Protein AF-A0A6A2WUA8-F1 (afdb_monomer_lite)

Foldseek 3Di:
DPDPPPPPPPPQDPVNVVVVVVCVVVVVVVVVVVVVVVVVVVVVVVVVVVVVVLVVDPDQWDWDDDPNDTDIDGSVVPVPVVVPVPPPDD

Structure (mmCIF, N/CA/C/O backbone):
data_AF-A0A6A2WUA8-F1
#
_entry.id   AF-A0A6A2WUA8-F1
#
loop_
_atom_site.group_PDB
_atom_site.id
_atom_site.type_symbol
_atom_site.label_atom_id
_atom_site.label_alt_id
_atom_site.label_comp_id
_atom_site.label_asym_id
_atom_site.label_entity_id
_atom_site.label_seq_id
_atom_site.pdbx_PDB_ins_code
_atom_site.Cartn_x
_atom_site.Cartn_y
_atom_site.Cartn_z
_atom_site.occupancy
_atom_site.B_iso_or_equiv
_atom_site.auth_seq_id
_atom_site.auth_comp_id
_atom_site.auth_asym_id
_atom_site.auth_atom_id
_atom_site.pdbx_PDB_model_num
ATOM 1 N N . MET A 1 1 ? -2.754 -16.760 55.252 1.00 44.81 1 MET A N 1
ATOM 2 C CA . MET A 1 1 ? -3.989 -16.449 54.505 1.00 44.81 1 MET A CA 1
ATOM 3 C C . MET A 1 1 ? -3.673 -15.281 53.578 1.00 44.81 1 MET A C 1
ATOM 5 O O . MET A 1 1 ? -3.714 -14.143 54.022 1.00 44.81 1 MET A O 1
ATOM 9 N N . GLN A 1 2 ? -3.226 -15.554 52.349 1.00 43.44 2 GLN A N 1
ATOM 10 C CA . GLN A 1 2 ? -2.991 -14.514 51.342 1.00 43.44 2 GLN A CA 1
ATOM 11 C C . GLN A 1 2 ? -4.355 -14.186 50.731 1.00 43.44 2 GLN A C 1
ATOM 13 O O . GLN A 1 2 ? -5.012 -15.061 50.170 1.00 43.44 2 GLN A O 1
ATOM 18 N N . GLN A 1 3 ? -4.813 -12.960 50.952 1.00 42.66 3 GLN A N 1
ATOM 19 C CA . GLN A 1 3 ? -6.093 -12.461 50.477 1.00 42.66 3 GLN A CA 1
ATOM 20 C C . GLN A 1 3 ? -6.023 -12.375 48.949 1.00 42.66 3 GLN A C 1
ATOM 22 O O . GLN A 1 3 ? -5.234 -11.602 48.407 1.00 42.66 3 GLN A O 1
ATOM 27 N N . GLY A 1 4 ? -6.796 -13.220 48.264 1.00 45.94 4 GLY A N 1
ATOM 28 C CA . GLY A 1 4 ? -7.027 -13.083 46.836 1.00 45.94 4 GLY A CA 1
ATOM 29 C C . GLY A 1 4 ? -7.699 -11.740 46.608 1.00 45.94 4 GLY A C 1
ATOM 30 O O . GLY A 1 4 ? -8.838 -11.536 47.026 1.00 45.94 4 GLY A O 1
ATOM 31 N N . THR A 1 5 ? -6.968 -10.807 46.008 1.00 44.50 5 THR A N 1
ATOM 32 C CA . THR A 1 5 ? -7.536 -9.603 45.416 1.00 44.50 5 THR A CA 1
ATOM 33 C C . THR A 1 5 ? -8.490 -10.075 44.335 1.00 44.50 5 THR A C 1
ATOM 35 O O . THR A 1 5 ? -8.062 -10.420 43.233 1.00 44.50 5 THR A O 1
ATOM 38 N N . GLY A 1 6 ? -9.771 -10.180 44.694 1.00 46.25 6 GLY A N 1
ATOM 39 C CA . GLY A 1 6 ? -10.839 -10.355 43.734 1.00 46.25 6 GLY A CA 1
ATOM 40 C C . GLY A 1 6 ? -10.656 -9.276 42.688 1.00 46.25 6 GLY A C 1
ATOM 41 O O . GLY A 1 6 ? -10.714 -8.087 43.007 1.00 46.25 6 GLY A O 1
ATOM 42 N N . ALA A 1 7 ? -10.371 -9.702 41.460 1.00 52.34 7 ALA A N 1
ATOM 43 C CA . ALA A 1 7 ? -10.729 -8.911 40.309 1.00 52.34 7 ALA A CA 1
ATOM 44 C C . ALA A 1 7 ? -12.185 -8.524 40.557 1.00 52.34 7 ALA A C 1
ATOM 46 O O . ALA A 1 7 ? -13.047 -9.398 40.631 1.00 52.34 7 ALA A O 1
ATOM 47 N N . SER A 1 8 ? -12.438 -7.246 40.830 1.00 53.09 8 SER A N 1
ATOM 48 C CA . SER A 1 8 ? -13.781 -6.721 40.696 1.00 53.09 8 SER A CA 1
ATOM 49 C C . SER A 1 8 ? -14.180 -7.097 39.279 1.00 53.09 8 SER A C 1
ATOM 51 O O . SER A 1 8 ? -13.586 -6.562 38.341 1.00 53.09 8 SER A O 1
ATOM 53 N N . GLU A 1 9 ? -15.057 -8.088 39.119 1.00 64.00 9 GLU A N 1
ATOM 54 C CA . GLU A 1 9 ? -15.696 -8.353 37.841 1.00 64.00 9 GLU A CA 1
ATOM 55 C C . GLU A 1 9 ? -16.379 -7.039 37.486 1.00 64.00 9 GLU A C 1
ATOM 57 O O . GLU A 1 9 ? -17.395 -6.673 38.071 1.00 64.00 9 GLU A O 1
ATOM 62 N N . THR A 1 10 ? -15.714 -6.236 36.656 1.00 75.50 10 THR A N 1
ATOM 63 C CA . THR A 1 10 ? -16.265 -4.983 36.173 1.00 75.50 10 THR A CA 1
ATOM 64 C C . THR A 1 10 ? -17.520 -5.380 35.423 1.00 75.50 10 THR A C 1
ATOM 66 O O . THR A 1 10 ? -17.426 -6.033 34.385 1.00 75.50 10 THR A O 1
ATOM 69 N N . GLU A 1 11 ? -18.685 -5.073 35.991 1.00 83.88 11 GLU A N 1
ATOM 70 C CA . GLU A 1 11 ? -19.957 -5.346 35.339 1.00 83.88 11 GLU A CA 1
ATOM 71 C C . GLU A 1 11 ? -19.967 -4.603 34.005 1.00 83.88 11 GLU A C 1
ATOM 73 O O . GLU A 1 11 ? -19.976 -3.374 33.955 1.00 83.88 11 GLU A O 1
ATOM 78 N N . VAL A 1 12 ? -19.903 -5.365 32.916 1.00 85.69 12 VAL A N 1
ATOM 79 C CA . VAL A 1 12 ? -19.987 -4.828 31.561 1.00 85.69 12 VAL A CA 1
ATOM 80 C C . VAL A 1 12 ? -21.459 -4.618 31.262 1.00 85.69 12 VAL A C 1
ATOM 82 O O . VAL A 1 12 ? -22.238 -5.575 31.215 1.00 85.69 12 VAL A O 1
ATOM 85 N N . THR A 1 13 ? -21.856 -3.364 31.066 1.00 93.00 13 THR A N 1
ATOM 86 C CA . THR A 1 13 ? -23.236 -3.066 30.695 1.00 93.00 13 THR A CA 1
ATOM 87 C C . THR A 1 13 ? -23.500 -3.491 29.251 1.00 93.00 13 THR A C 1
ATOM 89 O O . THR A 1 13 ? -22.592 -3.661 28.432 1.00 93.00 13 THR A O 1
ATOM 92 N N . TRP A 1 14 ? -24.773 -3.650 28.892 1.00 94.38 14 TRP A N 1
ATOM 93 C CA . TRP A 1 14 ? -25.132 -3.939 27.503 1.00 94.38 14 TRP A CA 1
ATOM 94 C C . TRP A 1 14 ? -24.683 -2.823 26.541 1.00 94.38 14 TRP A C 1
ATOM 96 O O . TRP A 1 14 ? -24.260 -3.111 25.422 1.00 94.38 14 TRP A O 1
ATOM 106 N N . GLU A 1 15 ? -24.712 -1.564 26.989 1.00 95.62 15 GLU A N 1
ATOM 107 C CA . GLU A 1 15 ? -24.206 -0.416 26.229 1.00 95.62 15 GLU A CA 1
ATOM 108 C C . GLU A 1 15 ? -22.689 -0.512 26.005 1.00 95.62 15 GLU A C 1
ATOM 110 O O . GLU A 1 15 ? -22.221 -0.330 24.877 1.00 95.62 15 GLU A O 1
ATOM 115 N N . ASP A 1 16 ? -21.924 -0.906 27.028 1.00 95.12 16 ASP A N 1
ATOM 116 C CA . ASP A 1 16 ? -20.484 -1.155 26.892 1.00 95.12 16 ASP A CA 1
ATOM 117 C C . ASP A 1 16 ? -20.211 -2.248 25.863 1.00 95.12 16 ASP A C 1
ATOM 119 O O . ASP A 1 16 ? -19.357 -2.082 24.995 1.00 95.12 16 ASP A O 1
ATOM 123 N N . GLN A 1 17 ? -20.984 -3.336 25.874 1.00 95.56 17 GLN A N 1
ATOM 124 C CA . GLN A 1 17 ? -20.830 -4.406 24.890 1.00 95.56 17 GLN A CA 1
ATOM 125 C C . GLN A 1 17 ? -21.109 -3.923 23.458 1.00 95.56 17 GLN A C 1
ATOM 127 O O . GLN A 1 17 ? -20.419 -4.330 22.515 1.00 95.56 17 GLN A O 1
ATOM 132 N N . GLN A 1 18 ? -22.094 -3.040 23.266 1.00 97.06 18 GLN A N 1
ATOM 133 C CA . GLN A 1 18 ? -22.341 -2.423 21.961 1.00 97.06 18 GLN A CA 1
ATOM 134 C C . GLN A 1 18 ? -21.177 -1.532 21.526 1.00 97.06 18 GLN A C 1
ATOM 136 O O . GLN A 1 18 ? -20.754 -1.604 20.365 1.00 97.06 18 GLN A O 1
ATOM 141 N N . ASN A 1 19 ? -20.637 -0.740 22.449 1.00 97.31 19 ASN A N 1
ATOM 142 C CA . ASN A 1 19 ? -19.496 0.135 22.204 1.00 97.31 19 ASN A CA 1
ATOM 143 C C . ASN A 1 19 ? -18.224 -0.663 21.896 1.00 97.31 19 ASN A C 1
ATOM 145 O O . ASN A 1 19 ? -17.549 -0.348 20.919 1.00 97.31 19 ASN A O 1
ATOM 149 N N . ILE A 1 20 ? -17.955 -1.750 22.623 1.00 96.38 20 ILE A N 1
ATOM 150 C CA . ILE A 1 20 ? -16.848 -2.686 22.368 1.00 96.38 20 ILE A CA 1
ATOM 151 C C . ILE A 1 20 ? -16.970 -3.282 20.966 1.00 96.38 20 ILE A C 1
ATOM 153 O O . ILE A 1 20 ? -16.021 -3.257 20.185 1.00 96.38 20 ILE A O 1
ATOM 157 N N . ASN A 1 21 ? -18.159 -3.761 20.599 1.00 96.69 21 ASN A N 1
ATOM 158 C CA . ASN A 1 21 ? -18.383 -4.346 19.278 1.00 96.69 21 ASN A CA 1
ATOM 159 C C . ASN A 1 21 ? -18.229 -3.308 18.157 1.00 96.69 21 ASN A C 1
ATOM 161 O O . ASN A 1 21 ? -17.712 -3.617 17.081 1.00 96.69 21 ASN A O 1
ATOM 165 N N . LYS A 1 22 ? -18.688 -2.073 18.383 1.00 97.75 22 LYS A N 1
ATOM 166 C CA . LYS A 1 22 ? -18.519 -0.969 17.432 1.00 97.75 22 LYS A CA 1
ATOM 167 C C . LYS A 1 22 ? -17.048 -0.589 17.289 1.00 97.75 22 LYS A C 1
ATOM 169 O O . LYS A 1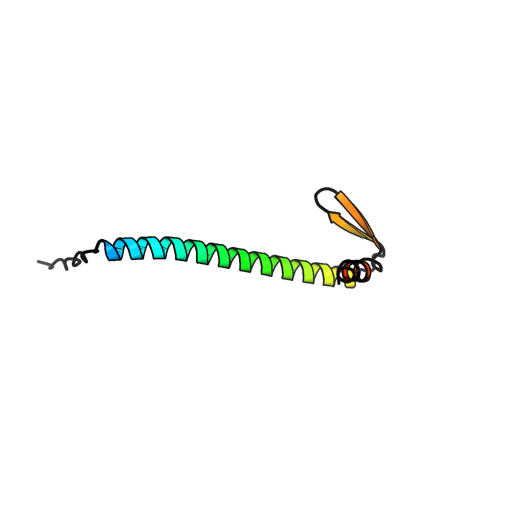 22 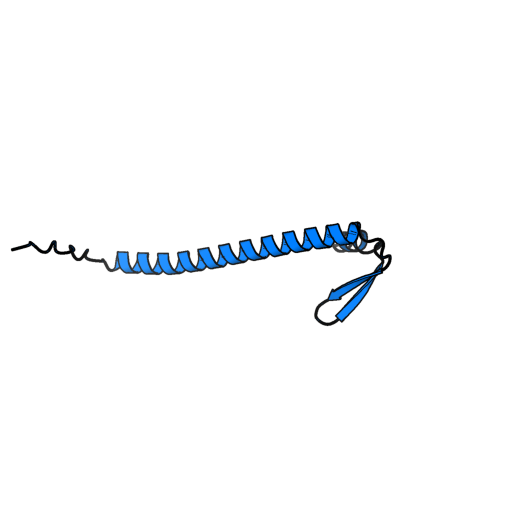? -16.590 -0.437 16.160 1.00 97.75 22 LYS A O 1
ATOM 174 N N . PHE A 1 23 ? -16.327 -0.486 18.401 1.00 97.75 23 PHE A N 1
ATOM 175 C CA . PHE A 1 23 ? -14.895 -0.219 18.416 1.00 97.75 23 PHE A CA 1
ATOM 176 C C . PHE A 1 23 ? -14.132 -1.298 17.653 1.00 97.75 23 PHE A C 1
ATOM 178 O O . PHE A 1 23 ? -13.391 -0.960 16.742 1.00 97.75 23 PHE A O 1
ATOM 185 N N . GLY A 1 24 ? -14.387 -2.582 17.925 1.00 98.00 24 GLY A N 1
ATOM 186 C CA . GLY A 1 24 ? -13.729 -3.685 17.220 1.00 98.00 24 GLY A CA 1
ATOM 187 C C . GLY A 1 24 ? -13.917 -3.616 15.702 1.00 98.00 24 GLY A C 1
ATOM 188 O O . GLY A 1 24 ? -12.949 -3.720 14.954 1.00 98.00 24 GLY A O 1
ATOM 189 N N . ARG A 1 25 ? -15.142 -3.342 15.228 1.00 97.94 25 ARG A N 1
ATOM 190 C CA . ARG A 1 25 ? -15.404 -3.169 13.786 1.00 97.94 25 ARG A CA 1
ATOM 191 C C . ARG A 1 25 ? -14.666 -1.971 13.189 1.00 97.94 25 ARG A C 1
ATOM 193 O O . ARG A 1 25 ? -14.133 -2.078 12.090 1.00 97.94 25 ARG A O 1
ATOM 200 N N . LEU A 1 26 ? -14.668 -0.834 13.883 1.00 97.94 26 LEU A N 1
ATOM 201 C CA . LEU A 1 26 ? -13.998 0.375 13.404 1.00 97.94 26 LEU A CA 1
ATOM 202 C C . LEU A 1 26 ? -12.477 0.224 13.418 1.00 97.94 26 LEU A C 1
ATOM 204 O O . LEU A 1 26 ? -11.834 0.660 12.474 1.00 97.94 26 LEU A O 1
ATOM 208 N N . ASN A 1 27 ? -11.920 -0.419 14.443 1.00 98.00 27 ASN A N 1
ATOM 209 C CA . ASN A 1 27 ? -10.487 -0.644 14.575 1.00 98.00 27 ASN A CA 1
ATOM 210 C C . ASN A 1 27 ? -9.962 -1.591 13.491 1.00 98.00 27 ASN A C 1
ATOM 212 O O . ASN A 1 27 ? -8.934 -1.314 12.886 1.00 98.00 27 ASN A O 1
ATOM 216 N N . ASN A 1 28 ? -10.700 -2.664 13.187 1.00 98.00 28 ASN A N 1
ATOM 217 C CA . ASN A 1 28 ? -10.343 -3.555 12.082 1.00 98.00 28 ASN A CA 1
ATOM 218 C C . ASN A 1 28 ? -10.338 -2.802 10.748 1.00 98.00 28 ASN A C 1
ATOM 220 O O . ASN A 1 28 ? -9.344 -2.836 10.033 1.00 98.00 28 ASN A O 1
ATOM 224 N N . ARG A 1 29 ? -11.404 -2.045 10.461 1.00 98.06 29 ARG A N 1
ATOM 225 C CA . ARG A 1 29 ? -11.479 -1.233 9.240 1.00 98.06 29 ARG A CA 1
ATOM 226 C C . ARG A 1 29 ? -10.379 -0.173 9.175 1.00 98.06 29 ARG A C 1
ATOM 228 O O . ARG A 1 29 ? -9.895 0.141 8.098 1.00 98.06 29 ARG A O 1
ATOM 235 N N . PHE A 1 30 ? -10.018 0.415 10.310 1.00 98.00 30 PHE A N 1
ATOM 236 C CA . PHE A 1 30 ? -8.936 1.387 10.383 1.00 98.00 30 PHE A CA 1
ATOM 237 C C . PHE A 1 30 ? -7.603 0.755 9.971 1.00 98.00 30 PHE A C 1
ATOM 239 O O . PHE A 1 30 ? -6.947 1.295 9.088 1.00 98.00 30 PHE A O 1
ATOM 246 N N . HIS A 1 31 ? -7.255 -0.409 10.525 1.00 98.25 31 HIS A N 1
ATOM 247 C CA . HIS A 1 31 ? -6.027 -1.109 10.147 1.00 98.25 31 HIS A CA 1
ATOM 248 C C . HIS A 1 31 ? -6.037 -1.591 8.693 1.00 98.25 31 HIS A C 1
ATOM 250 O O . HIS A 1 31 ? -5.032 -1.441 8.012 1.00 98.25 31 HIS A O 1
ATOM 256 N N . GLU A 1 32 ? -7.173 -2.078 8.182 1.00 97.94 32 GLU A N 1
ATOM 257 C CA . GLU A 1 32 ? -7.312 -2.418 6.757 1.00 97.94 32 GLU A CA 1
ATOM 258 C C . GLU A 1 32 ? -6.988 -1.215 5.853 1.00 97.94 32 GLU A C 1
ATOM 260 O O . GLU A 1 32 ? -6.245 -1.347 4.883 1.00 97.94 32 GLU A O 1
ATOM 265 N N . LEU A 1 33 ? -7.505 -0.028 6.191 1.00 97.62 33 LEU A N 1
ATOM 266 C CA . LEU A 1 33 ? -7.225 1.196 5.437 1.00 97.62 33 LEU A CA 1
ATOM 267 C C . LEU A 1 33 ? -5.777 1.676 5.612 1.00 97.62 33 LEU A C 1
ATOM 269 O O . LEU A 1 33 ? -5.192 2.189 4.661 1.00 97.62 33 LEU A O 1
ATOM 273 N N . GLU A 1 34 ? -5.188 1.537 6.802 1.00 98.19 34 GLU A N 1
ATOM 274 C CA . GLU A 1 34 ? -3.767 1.844 7.015 1.00 98.19 34 GLU A CA 1
ATOM 275 C C . GLU A 1 34 ? -2.864 0.956 6.154 1.00 98.19 34 GLU A C 1
ATOM 277 O O . GLU A 1 34 ? -1.929 1.464 5.529 1.00 98.19 34 GLU A O 1
ATOM 282 N N . ASP A 1 35 ? -3.166 -0.340 6.077 1.00 97.94 35 ASP A N 1
ATOM 283 C CA . ASP A 1 35 ? -2.430 -1.297 5.253 1.00 97.94 35 ASP A CA 1
ATOM 284 C C . ASP A 1 35 ? -2.584 -0.983 3.759 1.00 97.94 35 ASP A C 1
ATOM 286 O O . ASP A 1 35 ? -1.592 -0.982 3.026 1.00 97.94 35 ASP A O 1
ATOM 290 N N . GLU A 1 36 ? -3.791 -0.636 3.302 1.00 97.62 36 GLU A N 1
ATOM 291 C CA . GLU A 1 36 ? -4.038 -0.219 1.914 1.00 97.62 36 GLU A CA 1
ATOM 292 C C . GLU A 1 36 ? -3.246 1.046 1.553 1.00 97.62 36 GLU A C 1
ATOM 294 O O . GLU A 1 36 ? -2.587 1.103 0.513 1.00 97.62 36 GLU A O 1
ATOM 299 N N . ILE A 1 37 ? -3.238 2.048 2.439 1.00 97.12 37 ILE A N 1
ATOM 300 C CA . ILE A 1 37 ? -2.453 3.276 2.254 1.00 97.12 37 ILE A CA 1
ATOM 301 C C . ILE A 1 37 ? -0.960 2.958 2.196 1.00 97.12 37 ILE A C 1
ATOM 303 O O . ILE A 1 37 ? -0.239 3.533 1.379 1.00 97.12 37 ILE A O 1
ATOM 307 N N . LYS A 1 38 ? -0.478 2.073 3.071 1.00 97.81 38 LYS A N 1
ATOM 308 C CA . LYS A 1 38 ? 0.928 1.671 3.090 1.00 97.81 38 LYS A CA 1
ATOM 309 C C . LYS A 1 38 ? 1.315 0.978 1.786 1.00 97.81 38 LYS A C 1
ATOM 311 O O . LYS A 1 38 ? 2.306 1.369 1.178 1.00 97.81 38 LYS A O 1
ATOM 316 N N . PHE A 1 39 ? 0.508 0.026 1.327 1.00 96.81 39 PHE A N 1
ATOM 317 C CA . PHE A 1 39 ? 0.733 -0.671 0.063 1.00 96.81 39 PHE A CA 1
ATOM 318 C C . PHE A 1 39 ? 0.739 0.291 -1.131 1.00 96.81 39 PHE A C 1
ATOM 320 O O . PHE A 1 39 ? 1.618 0.215 -1.984 1.00 96.81 39 PHE A O 1
ATOM 327 N N . ALA A 1 40 ? -0.202 1.237 -1.176 1.00 96.31 40 ALA A N 1
ATOM 328 C CA . ALA A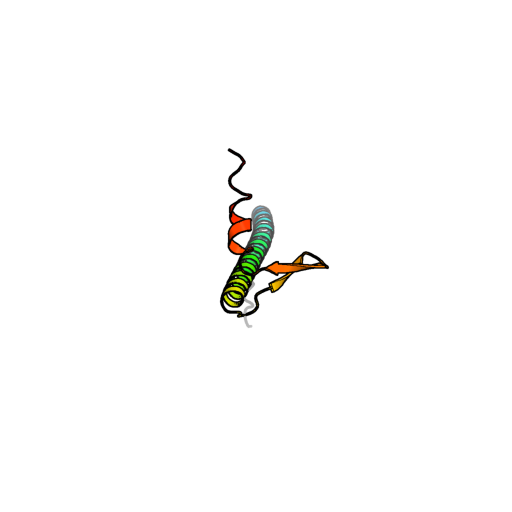 1 40 ? -0.254 2.237 -2.238 1.00 96.31 40 ALA A CA 1
ATOM 329 C C . ALA A 1 40 ? 0.998 3.130 -2.261 1.00 96.31 40 ALA A C 1
ATOM 331 O O . ALA A 1 40 ? 1.504 3.436 -3.337 1.00 96.31 40 ALA A O 1
ATOM 332 N N . LYS A 1 41 ? 1.523 3.518 -1.093 1.00 96.69 41 LYS A N 1
ATOM 333 C CA . LYS A 1 41 ? 2.778 4.282 -1.000 1.00 96.69 41 LYS A CA 1
ATOM 334 C C . LYS A 1 41 ? 3.974 3.477 -1.492 1.00 96.69 41 LYS A C 1
ATOM 336 O O . LYS A 1 41 ? 4.717 3.974 -2.323 1.00 96.69 41 LYS A O 1
ATOM 341 N N . GLU A 1 42 ? 4.107 2.227 -1.054 1.00 97.25 42 GLU A N 1
ATOM 342 C CA . GLU A 1 42 ? 5.177 1.341 -1.530 1.00 97.25 42 GLU A CA 1
ATOM 343 C C . GLU A 1 42 ? 5.097 1.127 -3.051 1.00 97.25 42 GLU A C 1
ATOM 345 O O . GLU A 1 42 ? 6.117 1.108 -3.735 1.00 97.25 42 GLU A O 1
ATOM 350 N N . ALA A 1 43 ? 3.890 1.008 -3.612 1.00 94.25 43 ALA A N 1
ATOM 351 C CA . ALA A 1 43 ? 3.700 0.917 -5.057 1.00 94.25 43 ALA A CA 1
ATOM 352 C C . ALA A 1 43 ? 4.131 2.197 -5.791 1.00 94.25 43 ALA A C 1
ATOM 354 O O . ALA A 1 43 ? 4.727 2.099 -6.861 1.00 94.25 43 ALA A O 1
ATOM 355 N N . ILE A 1 44 ? 3.854 3.378 -5.230 1.00 92.81 44 ILE A N 1
ATOM 356 C CA . ILE A 1 44 ? 4.307 4.662 -5.784 1.00 92.81 44 ILE A CA 1
ATOM 357 C C . ILE A 1 44 ? 5.832 4.745 -5.755 1.00 92.81 44 ILE A C 1
ATOM 359 O O . ILE A 1 44 ? 6.423 4.998 -6.800 1.00 92.81 44 ILE A O 1
ATOM 363 N N . ASP A 1 45 ? 6.457 4.463 -4.612 1.00 95.50 45 ASP A N 1
ATOM 364 C CA . ASP A 1 45 ? 7.915 4.518 -4.461 1.00 95.50 45 ASP A CA 1
ATOM 365 C C . ASP A 1 45 ? 8.602 3.576 -5.469 1.00 95.50 45 ASP A C 1
ATOM 367 O O . ASP A 1 45 ? 9.498 3.984 -6.205 1.00 95.50 45 ASP A O 1
ATOM 371 N N . ASN A 1 46 ? 8.101 2.342 -5.609 1.00 93.19 46 ASN A N 1
ATOM 372 C CA . ASN A 1 46 ? 8.612 1.383 -6.594 1.00 93.19 46 ASN A CA 1
ATOM 373 C C . ASN A 1 46 ? 8.464 1.876 -8.046 1.00 93.19 46 ASN A C 1
ATOM 375 O O . ASN A 1 46 ? 9.320 1.601 -8.888 1.00 93.19 46 ASN A O 1
ATOM 379 N N . LEU A 1 47 ? 7.366 2.570 -8.370 1.00 90.31 47 LEU A N 1
ATOM 380 C CA . LEU A 1 47 ? 7.148 3.139 -9.702 1.00 90.31 47 LEU A CA 1
ATOM 381 C C . LEU A 1 47 ? 8.057 4.343 -9.964 1.00 90.31 47 LEU A C 1
ATOM 383 O O . LEU A 1 47 ? 8.532 4.498 -11.090 1.00 90.31 47 LEU A O 1
ATOM 387 N N . GLU A 1 48 ? 8.304 5.183 -8.959 1.00 90.69 48 GLU A N 1
ATOM 388 C CA . GLU A 1 48 ? 9.250 6.297 -9.056 1.00 90.69 48 GLU A CA 1
ATOM 389 C C . GLU A 1 48 ? 10.680 5.790 -9.258 1.00 90.69 48 GLU A C 1
ATOM 391 O O . GLU A 1 48 ? 11.372 6.273 -10.156 1.00 90.69 48 GLU A O 1
ATOM 396 N N . ASP A 1 49 ? 11.097 4.765 -8.514 1.00 92.06 49 ASP A N 1
ATOM 397 C CA . ASP A 1 49 ? 12.403 4.123 -8.686 1.00 92.06 49 ASP A CA 1
ATOM 398 C C . ASP A 1 49 ? 12.551 3.521 -10.090 1.00 92.06 49 ASP A C 1
ATOM 400 O O . ASP A 1 49 ? 13.517 3.823 -10.794 1.00 92.06 49 ASP A O 1
ATOM 404 N N . ALA A 1 50 ? 11.554 2.766 -10.563 1.00 87.31 50 ALA A N 1
ATOM 405 C CA . ALA A 1 50 ? 11.547 2.229 -11.925 1.00 87.31 50 ALA A CA 1
ATOM 406 C C . ALA A 1 50 ? 11.575 3.337 -12.996 1.00 87.31 50 ALA A C 1
ATOM 408 O O . ALA A 1 50 ? 12.229 3.197 -14.032 1.00 87.31 50 ALA A O 1
ATOM 409 N N . SER A 1 51 ? 10.890 4.460 -12.756 1.00 84.38 51 SER A N 1
ATOM 410 C CA . SER A 1 51 ? 10.927 5.627 -13.643 1.00 84.38 51 SER A CA 1
ATOM 411 C C . SER A 1 51 ? 12.314 6.269 -13.673 1.00 84.38 51 SER A C 1
ATOM 413 O O . SER A 1 51 ? 12.794 6.648 -14.742 1.00 84.38 51 SER A O 1
ATOM 415 N N . ASN A 1 52 ? 12.980 6.383 -12.525 1.00 85.50 52 ASN A N 1
ATOM 416 C CA . ASN A 1 52 ? 14.338 6.914 -12.438 1.00 85.50 52 ASN A CA 1
ATOM 417 C C . ASN A 1 52 ? 15.335 6.003 -13.169 1.00 85.50 52 ASN A C 1
ATOM 419 O O . ASN A 1 52 ? 16.171 6.495 -13.928 1.00 85.50 52 ASN A O 1
ATOM 423 N N . GLU A 1 53 ? 15.216 4.682 -13.019 1.00 86.44 53 GLU A N 1
ATOM 424 C CA . GLU A 1 53 ? 16.024 3.711 -13.768 1.00 86.44 53 GLU A CA 1
ATOM 425 C C . GLU A 1 53 ? 15.801 3.817 -15.285 1.00 86.44 53 GLU A C 1
ATOM 427 O O . GLU A 1 53 ? 16.763 3.801 -16.059 1.00 86.44 53 GLU A O 1
ATOM 432 N N . LEU A 1 54 ? 14.550 4.006 -15.723 1.00 84.06 54 LEU A N 1
ATOM 433 C CA . LEU A 1 54 ? 14.206 4.201 -17.134 1.00 84.06 54 LEU A CA 1
ATOM 434 C C . LEU A 1 54 ? 14.860 5.456 -17.730 1.00 84.06 54 LEU A C 1
ATOM 436 O O . LEU A 1 54 ? 15.277 5.462 -18.889 1.00 84.06 54 LEU A O 1
ATOM 440 N N . ILE A 1 55 ? 14.984 6.527 -16.949 1.00 81.25 55 ILE A N 1
ATOM 441 C CA . ILE A 1 55 ? 15.680 7.744 -17.384 1.00 81.25 55 ILE A CA 1
ATOM 442 C C . ILE A 1 55 ? 17.182 7.474 -17.545 1.00 81.25 55 ILE A C 1
ATOM 444 O O . ILE A 1 55 ? 17.790 7.968 -18.501 1.00 81.25 55 ILE A O 1
ATOM 448 N N . LEU A 1 56 ? 17.769 6.667 -16.660 1.00 83.75 56 LEU A N 1
ATOM 449 C CA . LEU A 1 56 ? 19.206 6.386 -16.612 1.00 83.75 56 LEU A CA 1
ATOM 450 C C . LEU A 1 56 ? 19.688 5.334 -17.622 1.00 83.75 56 LEU A C 1
ATOM 452 O O . LEU A 1 56 ? 20.878 5.317 -17.925 1.00 83.75 56 LEU A O 1
ATOM 456 N N . THR A 1 57 ? 18.818 4.464 -18.145 1.00 79.56 57 THR A N 1
ATOM 457 C CA . THR A 1 57 ? 19.239 3.423 -19.103 1.00 79.56 57 THR A CA 1
ATOM 458 C C . THR A 1 57 ? 19.613 3.997 -20.474 1.00 79.56 57 THR A C 1
ATOM 460 O O . THR A 1 57 ? 18.909 4.853 -21.004 1.00 79.56 57 THR A O 1
ATOM 463 N N . ASP A 1 58 ? 20.683 3.498 -21.093 1.00 79.25 58 ASP A N 1
ATOM 464 C CA . ASP A 1 58 ? 21.082 3.865 -22.463 1.00 79.25 58 ASP A CA 1
ATOM 465 C C . ASP A 1 58 ? 20.300 3.083 -23.544 1.00 79.25 58 ASP A C 1
ATOM 467 O O . ASP A 1 58 ? 20.529 3.260 -24.741 1.00 79.25 58 ASP A O 1
ATOM 471 N N . GLU A 1 59 ? 19.373 2.204 -23.147 1.00 79.56 59 GLU A N 1
ATOM 472 C CA . GLU A 1 59 ? 18.539 1.439 -24.078 1.00 79.56 59 GLU A CA 1
ATOM 473 C C . GLU A 1 59 ? 17.504 2.334 -24.791 1.00 79.56 59 GLU A C 1
ATOM 475 O O . GLU A 1 59 ? 16.716 3.040 -24.161 1.00 79.56 59 GLU A O 1
ATOM 480 N N . GLU A 1 60 ? 17.465 2.281 -26.129 1.00 76.00 60 GLU A N 1
ATOM 481 C CA . GLU A 1 60 ? 16.528 3.080 -26.941 1.00 76.00 60 GLU A CA 1
ATOM 482 C C . GLU A 1 60 ? 15.084 2.544 -26.915 1.00 76.00 60 GLU A C 1
ATOM 484 O O . GLU A 1 60 ? 14.130 3.289 -27.162 1.00 76.00 60 GLU A O 1
ATOM 489 N N . VAL A 1 61 ? 14.913 1.253 -26.615 1.00 77.81 61 VAL A N 1
ATOM 490 C CA . VAL A 1 61 ? 13.624 0.552 -26.609 1.00 77.81 61 VAL A CA 1
ATOM 491 C C . VAL A 1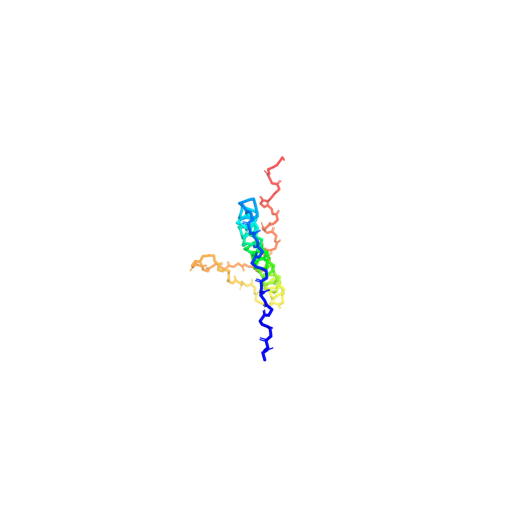 61 ? 13.487 -0.239 -25.320 1.00 77.81 61 VAL A C 1
ATOM 493 O O . VAL A 1 61 ? 14.293 -1.124 -25.047 1.00 77.81 61 VAL A O 1
ATOM 496 N N . VAL A 1 62 ? 12.416 0.023 -24.575 1.00 82.31 62 VAL A N 1
ATOM 497 C CA . VAL A 1 62 ? 12.125 -0.650 -23.306 1.00 82.31 62 VAL A CA 1
ATOM 498 C C . VAL A 1 62 ? 10.903 -1.544 -23.445 1.00 82.31 62 VAL A C 1
ATOM 500 O O . VAL A 1 62 ? 9.950 -1.227 -24.156 1.00 82.31 62 VAL A O 1
ATOM 503 N N . ARG A 1 63 ? 10.924 -2.697 -22.772 1.00 83.50 63 ARG A N 1
ATOM 504 C CA . ARG A 1 63 ? 9.789 -3.624 -22.732 1.00 83.50 63 ARG A CA 1
ATOM 505 C C . ARG A 1 63 ? 8.899 -3.316 -21.532 1.00 83.50 63 ARG A C 1
ATOM 507 O O . ARG A 1 63 ? 9.302 -3.550 -20.399 1.00 83.50 63 ARG A O 1
ATOM 514 N N . PHE A 1 64 ? 7.682 -2.851 -21.790 1.00 82.00 64 PHE A N 1
ATOM 515 C CA . PHE A 1 64 ? 6.649 -2.641 -20.779 1.00 82.00 64 PHE A CA 1
ATOM 516 C C . PHE A 1 64 ? 5.736 -3.857 -20.679 1.00 82.00 64 PHE A C 1
ATOM 518 O O . PHE A 1 64 ? 5.189 -4.308 -21.685 1.00 82.00 64 PHE A O 1
ATOM 525 N N . GLN A 1 65 ? 5.546 -4.375 -19.468 1.00 83.44 65 GLN A N 1
ATOM 526 C CA . GLN A 1 65 ? 4.579 -5.436 -19.215 1.00 83.44 65 GLN A CA 1
ATOM 527 C C . GLN A 1 65 ? 3.190 -4.839 -18.970 1.00 83.44 65 GLN A C 1
ATOM 529 O O . GLN A 1 65 ? 3.019 -3.995 -18.093 1.00 83.44 65 GLN A O 1
ATOM 534 N N . ILE A 1 66 ? 2.191 -5.309 -19.715 1.00 81.62 66 ILE A N 1
ATOM 535 C CA . ILE A 1 66 ? 0.777 -4.975 -19.524 1.00 81.62 66 ILE A CA 1
ATOM 536 C C . ILE A 1 66 ? 0.018 -6.296 -19.392 1.00 81.62 66 ILE A C 1
ATOM 538 O O . ILE A 1 66 ? -0.131 -7.047 -20.360 1.00 81.62 66 ILE A O 1
ATOM 542 N N . GLY A 1 67 ? -0.427 -6.609 -18.174 1.00 85.69 67 GLY A N 1
ATOM 543 C CA . GLY A 1 67 ? -0.987 -7.924 -17.857 1.00 85.69 67 GLY A CA 1
ATOM 544 C C . GLY A 1 67 ? 0.039 -9.037 -18.099 1.00 85.69 67 GLY A C 1
ATOM 545 O O . GLY A 1 67 ? 1.069 -9.098 -17.429 1.00 85.69 67 GLY A O 1
ATOM 546 N N . GLU A 1 68 ? -0.233 -9.905 -19.075 1.00 87.00 68 GLU A N 1
ATOM 547 C CA . GLU A 1 68 ? 0.623 -11.049 -19.436 1.00 87.00 68 GLU A CA 1
ATOM 548 C C . GLU A 1 68 ? 1.486 -10.806 -20.690 1.00 87.00 68 GLU A C 1
ATOM 550 O O . GLU A 1 68 ? 2.229 -11.692 -21.114 1.00 87.00 68 GLU A O 1
ATOM 555 N N . VAL A 1 69 ? 1.399 -9.623 -21.310 1.00 85.75 69 VAL A N 1
ATOM 556 C CA . VAL A 1 69 ? 2.068 -9.311 -22.585 1.00 85.75 69 VAL A CA 1
ATOM 557 C C . VAL A 1 69 ? 3.133 -8.229 -22.391 1.00 85.75 69 VAL A C 1
ATOM 559 O O . VAL A 1 69 ? 2.968 -7.331 -21.570 1.00 85.75 69 VAL A O 1
ATOM 562 N N . PHE A 1 70 ? 4.215 -8.291 -23.176 1.00 85.00 70 PHE A N 1
ATOM 563 C CA . PHE A 1 70 ? 5.251 -7.254 -23.233 1.00 85.00 70 PHE A CA 1
ATOM 564 C C . PHE A 1 70 ? 5.144 -6.428 -24.521 1.00 85.00 70 PHE A C 1
ATOM 566 O O . PHE A 1 70 ? 5.239 -6.972 -25.623 1.00 85.00 70 PHE A O 1
ATOM 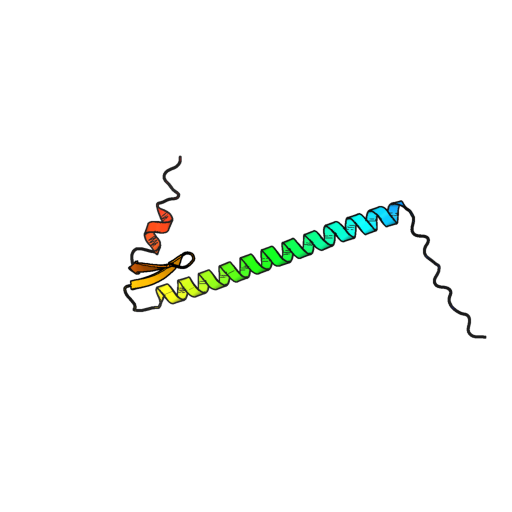573 N N . ALA A 1 71 ? 5.000 -5.113 -24.382 1.00 82.31 71 ALA A N 1
ATOM 574 C CA . ALA A 1 71 ? 5.054 -4.146 -25.472 1.00 82.31 71 ALA A CA 1
ATOM 575 C C . ALA A 1 71 ? 6.437 -3.483 -25.533 1.00 82.31 71 ALA A C 1
ATOM 577 O O . ALA A 1 71 ? 7.023 -3.175 -24.500 1.00 82.31 71 ALA A O 1
ATOM 578 N N . HIS A 1 72 ? 6.962 -3.256 -26.737 1.00 83.88 72 HIS A N 1
ATOM 579 C CA . HIS A 1 72 ? 8.214 -2.524 -26.936 1.00 83.88 72 HIS A CA 1
ATOM 580 C C . HIS A 1 72 ? 7.890 -1.045 -27.139 1.00 83.88 72 HIS A C 1
ATOM 582 O O . HIS A 1 72 ? 7.191 -0.699 -28.090 1.00 83.88 72 HIS A O 1
ATOM 588 N N . VAL A 1 73 ? 8.386 -0.189 -26.251 1.00 78.25 73 VAL A N 1
ATOM 589 C CA . VAL A 1 73 ? 8.114 1.250 -26.246 1.00 78.25 73 VAL A CA 1
ATOM 590 C C . VAL A 1 73 ? 9.435 2.001 -26.435 1.00 78.25 73 VAL A C 1
ATOM 592 O O . VAL A 1 73 ? 10.378 1.760 -25.675 1.00 78.25 73 VAL A O 1
ATOM 595 N N . PRO A 1 74 ? 9.546 2.893 -27.437 1.00 75.81 74 PRO A N 1
ATOM 596 C CA . PRO A 1 74 ? 10.709 3.760 -27.576 1.00 75.81 74 PRO A CA 1
ATOM 597 C C . PRO A 1 74 ? 10.816 4.712 -26.380 1.00 75.81 74 PRO A C 1
ATOM 599 O O . PRO A 1 74 ? 9.824 5.317 -25.966 1.00 75.81 74 PRO A 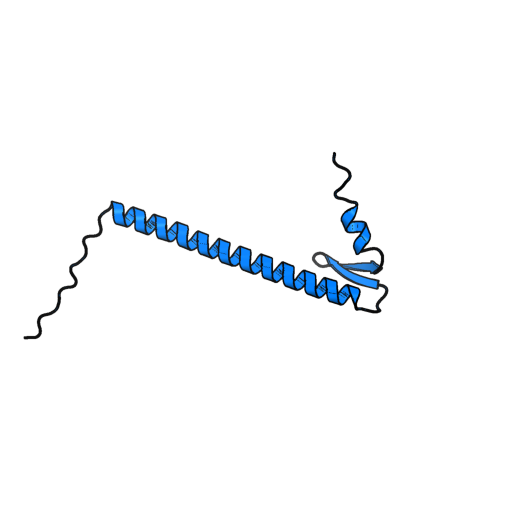O 1
ATOM 602 N N . LYS A 1 75 ? 12.028 4.897 -25.853 1.00 66.00 75 LYS A N 1
ATOM 603 C CA . LYS A 1 75 ? 12.280 5.707 -24.647 1.00 66.00 75 LYS A CA 1
ATOM 604 C C . LYS A 1 75 ? 11.775 7.158 -24.765 1.00 66.00 75 LYS A C 1
ATOM 606 O O . LYS A 1 75 ? 11.320 7.727 -23.783 1.00 66.00 75 LYS A O 1
ATOM 611 N N . GLY A 1 76 ? 11.799 7.745 -25.966 1.00 61.22 76 GLY A N 1
ATOM 612 C CA . GLY A 1 76 ? 11.370 9.131 -26.210 1.00 61.22 76 GLY A CA 1
ATOM 613 C C . GLY A 1 76 ? 9.852 9.366 -26.261 1.00 61.22 76 GLY A C 1
ATOM 614 O O . GLY A 1 76 ? 9.427 10.516 -26.205 1.00 61.22 76 GLY A O 1
ATOM 615 N N . SER A 1 77 ? 9.037 8.312 -26.367 1.00 53.69 77 SER A N 1
ATOM 616 C CA . SER A 1 77 ? 7.571 8.410 -26.503 1.00 53.69 77 SER A CA 1
ATOM 617 C C . SER A 1 77 ? 6.840 8.313 -25.158 1.00 53.69 77 SER A C 1
ATOM 619 O O . SER A 1 77 ? 5.783 8.910 -24.977 1.00 53.69 77 SER A O 1
ATOM 621 N N . GLY A 1 78 ? 7.408 7.575 -24.195 1.00 51.38 78 GLY A N 1
ATOM 622 C CA . GLY A 1 78 ? 6.721 7.174 -22.957 1.00 51.38 78 GLY A CA 1
ATOM 623 C C . GLY A 1 78 ? 6.393 8.300 -21.964 1.00 51.38 78 GLY A C 1
ATOM 624 O O . GLY A 1 78 ? 5.479 8.132 -21.152 1.00 51.38 78 GLY A O 1
ATOM 625 N N . ASP A 1 79 ? 7.097 9.436 -22.048 1.00 52.56 79 ASP A N 1
ATOM 626 C CA . ASP A 1 79 ? 6.898 10.609 -21.177 1.00 52.56 79 ASP A CA 1
ATOM 627 C C . ASP A 1 79 ? 5.964 11.676 -21.774 1.00 52.56 79 ASP A C 1
ATOM 629 O O . ASP A 1 79 ? 5.430 12.511 -21.035 1.00 52.56 79 ASP A O 1
ATOM 633 N N . GLN A 1 80 ? 5.765 11.668 -23.098 1.00 46.59 80 GLN A N 1
ATOM 634 C CA . GLN A 1 80 ? 4.906 12.631 -23.799 1.00 46.59 80 GLN A CA 1
ATOM 635 C C . GLN A 1 80 ? 3.493 12.076 -24.026 1.00 46.59 80 GLN A C 1
ATOM 637 O O . GLN A 1 80 ? 2.535 12.771 -23.697 1.00 46.59 80 GLN A O 1
ATOM 642 N N . ASP A 1 81 ? 3.338 10.803 -24.414 1.00 48.62 81 ASP A N 1
ATOM 643 C CA . ASP A 1 81 ? 2.007 10.225 -24.697 1.00 48.62 81 ASP A CA 1
ATOM 644 C C . ASP A 1 81 ? 1.085 10.156 -23.464 1.00 48.62 81 ASP A C 1
ATOM 646 O O . ASP A 1 81 ? -0.132 10.260 -23.586 1.00 48.62 81 ASP A O 1
ATOM 650 N N . ARG A 1 82 ? 1.628 10.039 -22.241 1.00 53.53 82 ARG A N 1
ATOM 651 C CA . ARG A 1 82 ? 0.796 9.970 -21.020 1.00 53.53 82 ARG A CA 1
ATOM 652 C C . ARG A 1 82 ? 0.208 11.312 -20.569 1.00 53.53 82 ARG A C 1
ATOM 654 O O . ARG A 1 82 ? -0.655 11.308 -19.692 1.00 53.53 82 ARG A O 1
ATOM 661 N N . ARG A 1 83 ? 0.653 12.453 -21.114 1.00 50.22 83 ARG A N 1
ATOM 662 C CA . ARG A 1 83 ? 0.076 13.771 -20.775 1.00 50.22 83 ARG A CA 1
ATOM 663 C C . ARG A 1 83 ? -1.077 14.184 -21.686 1.00 50.22 83 ARG A C 1
ATOM 665 O O . ARG A 1 83 ? -1.870 15.027 -21.267 1.00 50.22 83 ARG A O 1
ATOM 672 N N . ASP A 1 84 ? -1.197 13.586 -22.867 1.00 46.25 84 ASP A N 1
ATOM 673 C CA . ASP A 1 84 ? -2.112 14.084 -23.898 1.00 46.25 84 ASP A CA 1
ATOM 674 C C . ASP A 1 84 ? -3.512 13.444 -23.852 1.00 46.25 84 ASP A C 1
ATOM 676 O O . ASP A 1 84 ? -4.468 14.045 -24.327 1.00 46.25 84 ASP A O 1
ATOM 680 N N . GLU A 1 85 ? -3.710 12.311 -23.166 1.00 51.84 85 GLU A N 1
ATOM 681 C CA . GLU A 1 85 ? -5.052 11.704 -23.049 1.00 51.84 85 GLU A CA 1
ATOM 682 C C . GLU A 1 85 ? -5.946 12.340 -21.958 1.00 51.84 85 GLU A C 1
ATOM 684 O O . GLU A 1 85 ? -7.142 12.057 -21.880 1.00 51.84 85 GLU A O 1
ATOM 689 N N . GLY A 1 86 ? -5.401 13.223 -21.111 1.00 47.31 86 GLY A N 1
ATOM 690 C CA . GLY A 1 86 ? -6.133 13.858 -20.003 1.00 47.31 86 GLY A CA 1
ATOM 691 C C . GLY A 1 86 ? -6.728 15.240 -20.300 1.00 47.31 86 GLY A C 1
ATOM 692 O O . GLY A 1 86 ? -7.430 15.784 -19.447 1.00 47.31 86 GLY A O 1
ATOM 693 N N . SER A 1 87 ? -6.438 15.836 -21.461 1.00 49.31 87 SER A N 1
ATOM 694 C CA . SER A 1 87 ? -6.743 17.248 -21.750 1.00 49.31 87 SER A CA 1
ATOM 695 C C . SER A 1 87 ? -7.874 17.481 -22.765 1.00 49.31 87 SER A C 1
ATOM 697 O O . SER A 1 87 ? -8.284 18.626 -22.935 1.00 49.31 87 SER A O 1
ATOM 699 N N . GLU A 1 88 ? -8.454 16.437 -23.369 1.00 49.84 88 GLU A N 1
ATOM 700 C CA . GLU A 1 88 ? -9.495 16.581 -24.410 1.00 49.84 88 GLU A CA 1
ATOM 701 C C . GLU A 1 88 ? -10.952 16.355 -23.944 1.00 49.84 88 GLU A C 1
ATOM 703 O O . GLU A 1 88 ? -11.846 16.147 -24.764 1.00 49.84 88 GLU A O 1
ATOM 708 N N . GLN A 1 89 ? -11.253 16.450 -22.643 1.00 45.94 89 GLN A N 1
ATOM 709 C CA . GLN A 1 89 ? -12.647 16.517 -22.166 1.00 45.94 89 GLN A CA 1
ATOM 710 C C . GLN A 1 89 ? -12.891 17.692 -21.206 1.00 45.94 89 GLN A C 1
ATOM 712 O O . GLN A 1 89 ? -13.182 17.497 -20.023 1.00 45.94 89 GLN A O 1
ATOM 717 N N . HIS A 1 90 ? -12.809 18.919 -21.733 1.00 40.84 90 HIS A N 1
ATOM 718 C CA . HIS A 1 90 ? -13.655 20.052 -21.326 1.00 40.84 90 HIS A CA 1
ATOM 719 C C . HIS A 1 90 ? -13.774 21.093 -22.440 1.00 40.84 90 HIS A C 1
ATOM 721 O O . HIS A 1 90 ? -12.726 21.467 -23.009 1.00 40.84 90 HIS A O 1
#

Sequence (90 aa):
MQQGTGASETEVTWEDQQNINKFGRLNNRFHELEDEIKFAKEAIDNLEDASNELILTDEEVVRFQIGEVFAHVPKGSGDQDRRDEGSEQH

InterPro domains:
  IPR002777 Prefoldin beta-like [PF01920] (17-76)
  IPR016661 Prefoldin, subunit 4 [PTHR21100] (3-75)

Secondary structure (DSSP, 8-state):
-------------HHHHHHHHHHHHHHHHHHHHHHHHHHHHHHHHHHHHHHHHHHH---SEEEEEETTEEEEEETTTTTTHHHHTTSS--

Radius of gyration: 27.51 Å; chains: 1; bounding box: 46×36×82 Å

Organism: Hibiscus syriacus (NCBI:txid106335)

pLDDT: mean 79.11, std 19.34, range [40.84, 98.25]